Protein AF-A0AAD9L8U8-F1 (afdb_monomer_lite)

pLDDT: mean 84.47, std 9.24, range [54.81, 92.44]

InterPro domains:
  IPR018783 Transcription factor, enhancer of yellow 2 [PF10163] (18-97)
  IPR018783 Transcription factor, enhancer of yellow 2 [PTHR12514] (10-100)
  IPR038212 Transcription factor EnY2 superfamily [G3DSA:1.10.246.140] (10-102)

Organism: Papiliotrema laurentii (NCBI:txid5418)

Sequence (102 aa):
MAAEAVAKASSGAEDVQAALKKRLIETGDWDRISTALQRYLVEQGIEDDMKIRAEDIIKDQENPTLWKVKDQLLANATDMIPPDIQRAVKQEIEAALERQLQ

Foldseek 3Di:
DVVVVVVVVVVVVVVVVVVLVVVCVVVVLVVVLVVLLVVVCVVVCVVVVLVVQLVVVQVPDPDDDPVVSVVVSVVCSVVSDDVVSVVVSVVSVVVSVVVVVD

Radius of gyration: 18.5 Å; chains: 1; bounding box: 52×24×44 Å

Structure (mmCIF, N/CA/C/O backbone):
data_AF-A0AAD9L8U8-F1
#
_entry.id   AF-A0AAD9L8U8-F1
#
loop_
_atom_site.group_PDB
_atom_site.id
_atom_site.type_symbol
_atom_site.label_atom_id
_atom_site.label_alt_id
_atom_site.label_comp_id
_atom_site.label_asym_id
_atom_site.label_entity_id
_atom_site.label_seq_id
_atom_site.pdbx_PDB_ins_code
_atom_site.Cartn_x
_atom_site.Cartn_y
_atom_site.Cartn_z
_atom_site.occupancy
_atom_site.B_iso_or_equiv
_atom_site.auth_seq_id
_atom_site.auth_comp_id
_atom_site.auth_asym_id
_atom_site.auth_atom_id
_atom_site.pdbx_PDB_model_num
ATOM 1 N N . MET A 1 1 ? -36.094 11.349 -12.719 1.00 57.16 1 MET A N 1
ATOM 2 C CA . MET A 1 1 ? -36.254 10.798 -11.354 1.00 57.16 1 MET A CA 1
ATOM 3 C C . MET A 1 1 ? -35.253 9.685 -11.022 1.00 57.16 1 MET A C 1
ATOM 5 O O . MET A 1 1 ? -34.637 9.790 -9.975 1.00 57.16 1 MET A O 1
ATOM 9 N N . ALA A 1 2 ? -34.998 8.680 -11.876 1.00 57.12 2 ALA A N 1
ATOM 10 C CA . ALA A 1 2 ? -34.004 7.630 -11.567 1.00 57.12 2 ALA A CA 1
ATOM 11 C C . ALA A 1 2 ? -32.539 8.129 -11.499 1.00 57.12 2 ALA A C 1
ATOM 13 O O . ALA A 1 2 ? -31.810 7.759 -10.588 1.00 57.12 2 ALA A O 1
ATOM 14 N N . ALA A 1 3 ? -32.121 9.022 -12.405 1.00 60.84 3 ALA A N 1
ATOM 15 C CA . ALA A 1 3 ? -30.751 9.556 -12.428 1.00 60.84 3 ALA A CA 1
ATOM 16 C C . ALA A 1 3 ? -30.406 10.431 -11.203 1.00 60.84 3 ALA A C 1
ATOM 18 O O . ALA A 1 3 ? -29.277 10.422 -10.725 1.00 60.84 3 ALA A O 1
ATOM 19 N N . GLU A 1 4 ? -31.392 11.145 -10.662 1.00 54.81 4 GLU A N 1
ATOM 20 C CA . GLU A 1 4 ? -31.217 12.056 -9.523 1.00 54.81 4 GLU A CA 1
ATOM 21 C C . GLU A 1 4 ? -31.077 11.293 -8.193 1.00 54.81 4 GLU A C 1
ATOM 23 O O . GLU A 1 4 ? -30.305 11.684 -7.321 1.00 54.81 4 GLU A O 1
ATOM 28 N N . ALA A 1 5 ? -31.755 10.146 -8.065 1.00 61.69 5 ALA A N 1
ATOM 29 C CA . ALA A 1 5 ? -31.611 9.245 -6.922 1.00 61.69 5 ALA A CA 1
ATOM 30 C C . ALA A 1 5 ? -30.248 8.530 -6.911 1.00 61.69 5 ALA A C 1
ATOM 32 O O . ALA A 1 5 ? -29.648 8.375 -5.850 1.00 61.69 5 ALA A O 1
ATOM 33 N N . VAL A 1 6 ? -29.737 8.143 -8.085 1.00 61.44 6 VAL A N 1
ATOM 34 C CA . VAL A 1 6 ? -28.410 7.518 -8.224 1.00 61.44 6 VAL A CA 1
ATOM 35 C C . VAL A 1 6 ? -27.293 8.522 -7.925 1.00 61.44 6 VAL A C 1
ATOM 37 O O . VAL A 1 6 ? -26.370 8.197 -7.184 1.00 61.44 6 VAL A O 1
ATOM 40 N N . ALA A 1 7 ? -27.406 9.761 -8.412 1.00 62.75 7 ALA A N 1
ATOM 41 C CA . ALA A 1 7 ? -26.439 10.818 -8.112 1.00 62.75 7 ALA A CA 1
ATOM 42 C C . ALA A 1 7 ? -26.389 11.157 -6.610 1.00 62.75 7 ALA A C 1
ATOM 44 O O . ALA A 1 7 ? -25.311 11.294 -6.038 1.00 62.75 7 ALA A O 1
ATOM 45 N N . LYS A 1 8 ? -27.551 11.218 -5.947 1.00 60.78 8 LYS A N 1
ATOM 46 C CA . LYS A 1 8 ? -27.648 11.470 -4.501 1.00 60.78 8 LYS A CA 1
ATOM 47 C C . LYS A 1 8 ? -27.137 10.302 -3.646 1.00 60.78 8 LYS A C 1
ATOM 49 O O . LYS A 1 8 ? -26.596 10.523 -2.567 1.00 60.78 8 LYS A O 1
ATOM 54 N N . ALA A 1 9 ? -27.306 9.064 -4.112 1.00 62.53 9 ALA A N 1
ATOM 55 C CA . ALA A 1 9 ? -26.748 7.887 -3.447 1.00 62.53 9 ALA A CA 1
ATOM 56 C C . ALA A 1 9 ? -25.217 7.826 -3.581 1.00 62.53 9 ALA A C 1
ATOM 58 O O . ALA A 1 9 ? -24.542 7.477 -2.615 1.00 62.53 9 ALA A O 1
ATOM 59 N N . SER A 1 10 ? -24.675 8.212 -4.744 1.00 65.06 10 SER A N 1
ATOM 60 C CA . SER A 1 10 ? -23.227 8.312 -4.960 1.00 65.06 10 SER A CA 1
ATOM 61 C C . SER A 1 10 ? -22.603 9.372 -4.053 1.00 65.06 10 SER A C 1
ATOM 63 O O . SER A 1 10 ? -21.673 9.053 -3.318 1.00 65.06 10 SER A O 1
ATOM 65 N N . SER A 1 11 ? -23.191 10.576 -3.989 1.00 71.88 11 SER A N 1
ATOM 66 C CA . SER A 1 11 ? -22.656 11.648 -3.138 1.00 71.88 11 SER A CA 1
ATOM 67 C C . SER A 1 11 ? -22.672 11.268 -1.655 1.00 71.88 11 SER A C 1
ATOM 69 O O . SER A 1 11 ? -21.700 11.496 -0.946 1.00 71.88 11 SER A O 1
ATOM 71 N N . GLY A 1 12 ? -23.740 10.610 -1.189 1.00 77.94 12 GLY A N 1
ATOM 72 C CA . GLY A 1 12 ? -23.815 10.124 0.189 1.00 77.94 12 GLY A CA 1
ATOM 73 C C . GLY A 1 12 ? -22.762 9.058 0.514 1.00 77.94 12 GLY A C 1
ATOM 74 O O . GLY A 1 12 ? -22.237 9.040 1.624 1.00 77.94 12 GLY A O 1
ATOM 75 N N . ALA A 1 13 ? -22.419 8.185 -0.437 1.00 78.31 13 ALA A N 1
ATOM 76 C CA . ALA A 1 13 ? -21.359 7.194 -0.253 1.00 78.31 13 ALA A CA 1
ATOM 77 C C . ALA A 1 13 ? -19.962 7.841 -0.213 1.00 78.31 13 ALA A C 1
ATOM 79 O O . ALA A 1 13 ? -19.133 7.456 0.612 1.00 78.31 13 ALA A O 1
ATOM 80 N N . GLU A 1 14 ? -19.721 8.846 -1.057 1.00 83.31 14 GLU A N 1
ATOM 81 C CA . GLU A 1 14 ? -18.478 9.629 -1.079 1.00 83.31 14 GLU A CA 1
ATOM 82 C C . GLU A 1 14 ? -18.282 10.406 0.234 1.00 83.31 14 GLU A C 1
ATOM 84 O O . GLU A 1 14 ? -17.194 10.379 0.817 1.00 83.31 14 GLU A O 1
ATOM 89 N N . ASP A 1 15 ? -19.350 11.013 0.759 1.00 87.00 15 ASP A N 1
ATOM 90 C CA . ASP A 1 15 ? -19.341 11.717 2.045 1.00 87.00 15 ASP A CA 1
ATOM 91 C C . ASP A 1 15 ? -19.030 10.765 3.212 1.00 87.00 15 ASP A C 1
ATOM 93 O O . ASP A 1 15 ? -18.214 11.075 4.087 1.00 87.00 15 ASP A O 1
ATOM 97 N N . VAL A 1 16 ? -19.634 9.570 3.211 1.00 85.94 16 VAL A N 1
ATOM 98 C CA . VAL A 1 16 ? -19.358 8.525 4.209 1.00 85.94 16 VAL A CA 1
ATOM 99 C C . VAL A 1 16 ? -17.909 8.053 4.115 1.00 85.94 16 VAL A C 1
ATOM 101 O O . VAL A 1 16 ? -17.238 7.937 5.142 1.00 85.94 16 VAL A O 1
ATOM 104 N N . GLN A 1 17 ? -17.391 7.824 2.907 1.00 85.06 17 GLN A N 1
ATOM 105 C CA . GLN A 1 17 ? -16.002 7.417 2.702 1.00 85.06 17 GLN A CA 1
ATOM 106 C C . GLN A 1 17 ? -15.020 8.486 3.203 1.00 85.06 17 GLN A C 1
ATOM 108 O O . GLN A 1 17 ? -14.030 8.159 3.863 1.00 85.06 17 GLN A O 1
ATOM 113 N N . ALA A 1 18 ? -15.295 9.763 2.929 1.00 88.44 18 ALA A N 1
ATOM 114 C CA . ALA A 1 18 ? -14.475 10.876 3.391 1.00 88.44 18 ALA A CA 1
ATOM 115 C C . ALA A 1 18 ? -14.485 10.997 4.924 1.00 88.44 18 ALA A C 1
ATOM 117 O O . ALA A 1 18 ? -13.422 11.132 5.539 1.00 88.44 18 ALA A O 1
ATOM 118 N N . ALA A 1 19 ? -15.661 10.893 5.550 1.00 87.25 19 ALA A N 1
ATOM 119 C CA . ALA A 1 19 ? -15.806 10.919 7.005 1.00 87.25 19 ALA A CA 1
ATOM 120 C C . ALA A 1 19 ? -15.075 9.745 7.674 1.00 87.25 19 ALA A C 1
ATOM 122 O O . ALA A 1 19 ? -14.379 9.922 8.675 1.00 87.25 19 ALA A O 1
ATOM 123 N N . LEU A 1 20 ? -15.176 8.556 7.084 1.00 86.56 20 LEU A N 1
ATOM 124 C CA . LEU A 1 20 ? -14.512 7.357 7.568 1.00 86.56 20 LEU A CA 1
ATOM 125 C C . LEU A 1 20 ? -12.992 7.465 7.466 1.00 86.56 20 LEU A C 1
ATOM 127 O O . LEU A 1 20 ? -12.285 7.185 8.431 1.00 86.56 20 LEU A O 1
ATOM 131 N N . LYS A 1 21 ? -12.486 7.947 6.325 1.00 87.56 21 LYS A N 1
ATOM 132 C CA . LYS A 1 21 ? -11.058 8.216 6.139 1.00 87.56 21 LYS A CA 1
ATOM 133 C C . LYS A 1 21 ? -10.546 9.217 7.171 1.00 87.56 21 LYS A C 1
ATOM 135 O O . LYS A 1 21 ? -9.501 8.982 7.769 1.00 87.56 21 LYS A O 1
ATOM 140 N N . LYS A 1 22 ? -11.282 10.307 7.408 1.00 90.19 22 LYS A N 1
ATOM 141 C CA . LYS A 1 22 ? -10.931 11.298 8.432 1.00 90.19 22 LYS A CA 1
ATOM 142 C C . LYS A 1 22 ? -10.821 10.647 9.813 1.00 90.19 22 LYS A C 1
ATOM 144 O O . LYS A 1 22 ? -9.820 10.843 10.492 1.00 90.19 22 LYS A O 1
ATOM 149 N N . ARG A 1 23 ? -11.795 9.815 10.182 1.00 88.31 23 ARG A N 1
ATOM 150 C CA . ARG A 1 23 ? -11.801 9.110 11.467 1.00 88.31 23 ARG A CA 1
ATOM 151 C C . ARG A 1 23 ? -10.630 8.132 11.603 1.00 88.31 23 ARG A C 1
ATOM 153 O O . ARG A 1 23 ? -9.961 8.147 12.625 1.00 88.31 23 ARG A O 1
ATOM 160 N N . LEU A 1 24 ? -10.323 7.351 10.563 1.00 89.88 24 LEU A N 1
ATOM 161 C CA . LEU A 1 24 ? -9.159 6.450 10.548 1.00 89.88 24 LEU A CA 1
ATOM 162 C C . LEU A 1 24 ? -7.828 7.202 10.708 1.00 89.88 24 LEU A C 1
ATOM 164 O O . LEU A 1 24 ? -6.890 6.676 11.303 1.00 89.88 24 LEU A O 1
ATOM 168 N N . ILE A 1 25 ? -7.731 8.423 10.173 1.00 92.44 25 ILE A N 1
ATOM 169 C CA . ILE A 1 25 ? -6.562 9.289 10.375 1.00 92.44 25 ILE A CA 1
ATOM 170 C C . ILE A 1 25 ? -6.492 9.748 11.836 1.00 92.44 25 ILE A C 1
ATOM 172 O O . ILE A 1 25 ? -5.436 9.650 12.453 1.00 92.44 25 ILE A O 1
ATOM 176 N N . GLU A 1 26 ? -7.609 10.206 12.405 1.00 91.69 26 GLU A N 1
ATOM 177 C CA . GLU A 1 26 ? -7.683 10.690 13.790 1.00 91.69 26 GLU A CA 1
ATOM 178 C C . GLU A 1 26 ? -7.373 9.597 14.825 1.00 91.69 26 GLU A C 1
ATOM 180 O O . GLU A 1 26 ? -6.753 9.883 15.848 1.00 91.69 26 GLU A O 1
ATOM 185 N N . THR A 1 27 ? -7.749 8.342 14.562 1.00 90.62 27 THR A N 1
ATOM 186 C CA . THR A 1 27 ? -7.446 7.204 15.449 1.00 90.62 27 THR A CA 1
ATOM 187 C C . THR A 1 27 ? -6.059 6.602 15.228 1.00 90.62 27 THR A C 1
ATOM 189 O O . THR A 1 27 ? -5.635 5.732 15.991 1.00 90.62 27 THR A O 1
ATOM 192 N N . GLY A 1 28 ? -5.342 7.041 14.190 1.00 90.50 28 GLY A N 1
ATOM 193 C CA . GLY A 1 28 ? -4.057 6.472 13.784 1.00 90.50 28 GLY A CA 1
ATOM 194 C C . GLY A 1 28 ? -4.160 5.094 13.119 1.00 90.50 28 GLY A C 1
ATOM 195 O O . GLY A 1 28 ? -3.134 4.509 12.777 1.00 90.50 28 GLY A O 1
ATOM 196 N N . ASP A 1 29 ? -5.368 4.564 12.894 1.00 89.81 29 ASP A N 1
ATOM 197 C CA . ASP A 1 29 ? -5.562 3.311 12.153 1.00 89.81 29 ASP A CA 1
ATOM 198 C C . ASP A 1 29 ? -5.077 3.445 10.702 1.00 89.81 29 ASP A C 1
ATOM 200 O O . ASP A 1 29 ? -4.500 2.506 10.159 1.00 89.81 29 ASP A O 1
ATOM 204 N N . TRP A 1 30 ? -5.239 4.625 10.091 1.00 91.25 30 TRP A N 1
ATOM 205 C CA . TRP A 1 30 ? -4.724 4.905 8.747 1.00 91.25 30 TRP A CA 1
ATOM 206 C C . TRP A 1 30 ? -3.206 4.711 8.661 1.00 91.25 30 TRP A C 1
ATOM 208 O O . TRP A 1 30 ? -2.710 4.075 7.733 1.00 91.25 30 TRP A O 1
ATOM 218 N N . ASP A 1 31 ? -2.474 5.235 9.644 1.00 91.94 31 ASP A N 1
ATOM 219 C CA . ASP A 1 31 ? -1.016 5.135 9.703 1.00 91.94 31 ASP A CA 1
ATOM 220 C C . ASP A 1 31 ? -0.560 3.684 9.909 1.00 91.94 31 ASP A C 1
ATOM 222 O O . ASP A 1 31 ? 0.344 3.208 9.221 1.00 91.94 31 ASP A O 1
ATOM 226 N N . ARG A 1 32 ? -1.267 2.931 10.764 1.00 89.75 32 ARG A N 1
ATOM 227 C CA . ARG A 1 32 ? -1.025 1.493 10.970 1.00 89.75 32 ARG A CA 1
ATOM 228 C C . ARG A 1 32 ? -1.226 0.687 9.690 1.00 89.75 32 ARG A C 1
ATOM 230 O O . ARG A 1 32 ? -0.347 -0.092 9.331 1.00 89.75 32 ARG A O 1
ATOM 237 N N . ILE A 1 33 ? -2.343 0.899 8.989 1.00 89.75 33 ILE A N 1
ATOM 238 C CA . ILE A 1 33 ? -2.650 0.213 7.724 1.00 89.75 33 ILE A CA 1
ATOM 239 C C . ILE A 1 33 ? -1.602 0.569 6.664 1.00 89.75 33 ILE A C 1
ATOM 241 O O . ILE A 1 33 ? -1.087 -0.317 5.982 1.00 89.75 33 ILE A O 1
ATOM 245 N N . SER A 1 34 ? -1.247 1.852 6.544 1.00 89.62 34 SER A N 1
ATOM 246 C CA . SER A 1 34 ? -0.241 2.321 5.585 1.00 89.62 34 SER A CA 1
ATOM 247 C C . SER A 1 34 ? 1.137 1.720 5.868 1.00 89.62 34 SER A C 1
ATOM 249 O O . SER A 1 34 ? 1.816 1.272 4.947 1.00 89.62 34 SER A O 1
ATOM 251 N N . THR A 1 35 ? 1.536 1.666 7.139 1.00 91.06 35 THR A N 1
ATOM 252 C CA . THR A 1 35 ? 2.810 1.078 7.572 1.00 91.06 35 THR A CA 1
ATOM 253 C C . THR A 1 35 ? 2.841 -0.428 7.327 1.00 91.06 35 THR A C 1
ATOM 255 O O . THR A 1 35 ? 3.844 -0.954 6.847 1.00 91.06 35 THR A O 1
ATOM 258 N N . ALA A 1 36 ? 1.739 -1.131 7.610 1.00 88.00 36 ALA A N 1
ATOM 259 C CA . ALA A 1 36 ? 1.617 -2.557 7.330 1.00 88.00 36 ALA A CA 1
ATOM 260 C C . ALA A 1 36 ? 1.734 -2.837 5.825 1.00 88.00 36 ALA A C 1
ATOM 262 O O . ALA A 1 36 ? 2.539 -3.675 5.424 1.00 88.00 36 ALA A O 1
ATOM 263 N N . LEU A 1 37 ? 1.005 -2.091 4.987 1.00 88.56 37 LEU A N 1
ATOM 264 C CA . LEU A 1 37 ? 1.106 -2.196 3.530 1.00 88.56 37 LEU A CA 1
ATOM 265 C C . LEU A 1 37 ? 2.537 -1.933 3.050 1.00 88.56 37 LEU A C 1
ATOM 267 O O . LEU A 1 37 ? 3.070 -2.734 2.287 1.00 88.56 37 LEU A O 1
ATOM 271 N N . GLN A 1 38 ? 3.175 -0.852 3.506 1.00 89.81 38 GLN A N 1
ATOM 272 C CA . GLN A 1 38 ? 4.550 -0.536 3.118 1.00 89.81 38 GLN A CA 1
ATOM 273 C C . GLN A 1 38 ? 5.504 -1.674 3.486 1.00 89.81 38 GLN A C 1
ATOM 275 O O . GLN A 1 38 ? 6.309 -2.094 2.660 1.00 89.81 38 GLN A O 1
ATOM 280 N N . ARG A 1 39 ? 5.378 -2.218 4.699 1.00 90.12 39 ARG A N 1
ATOM 281 C CA . ARG A 1 39 ? 6.183 -3.353 5.143 1.00 90.12 39 ARG A CA 1
ATOM 282 C C . ARG A 1 39 ? 5.989 -4.574 4.244 1.00 90.12 39 ARG A C 1
ATOM 284 O O . ARG A 1 39 ? 6.983 -5.162 3.836 1.00 90.12 39 ARG A O 1
ATOM 291 N N . TYR A 1 40 ? 4.750 -4.916 3.889 1.00 88.44 40 TYR A N 1
ATOM 292 C CA . TYR A 1 40 ? 4.479 -6.028 2.976 1.00 88.44 40 TYR A CA 1
ATOM 293 C C . TYR A 1 40 ? 5.093 -5.812 1.592 1.00 88.44 40 TYR A C 1
ATOM 295 O O . TYR A 1 40 ? 5.665 -6.742 1.032 1.00 88.44 40 TYR A O 1
ATOM 303 N N . LEU A 1 41 ? 4.999 -4.597 1.044 1.00 87.94 41 LEU A N 1
ATOM 304 C CA . LEU A 1 41 ? 5.583 -4.276 -0.260 1.00 87.94 41 LEU A CA 1
ATOM 305 C C . LEU A 1 41 ? 7.112 -4.413 -0.246 1.00 87.94 41 LEU A C 1
ATOM 307 O O . LEU A 1 41 ? 7.678 -4.958 -1.190 1.00 87.94 41 LEU A O 1
ATOM 311 N N . VAL A 1 42 ? 7.766 -3.976 0.834 1.00 89.62 42 VAL A N 1
ATOM 312 C CA . VAL A 1 42 ? 9.221 -4.101 1.008 1.00 89.62 42 VAL A CA 1
ATOM 313 C C . VAL A 1 42 ? 9.635 -5.560 1.216 1.00 89.62 42 VAL A C 1
ATOM 315 O O . VAL A 1 42 ? 10.531 -6.044 0.535 1.00 89.62 42 VAL A O 1
ATOM 318 N N . GLU A 1 43 ? 8.972 -6.290 2.118 1.00 89.75 43 GLU A N 1
ATOM 319 C CA . GLU A 1 43 ? 9.296 -7.695 2.423 1.00 89.75 43 GLU A CA 1
ATOM 320 C C . GLU A 1 43 ? 9.132 -8.621 1.208 1.00 89.75 43 GLU A C 1
ATOM 322 O O . GLU A 1 43 ? 9.791 -9.655 1.129 1.00 89.75 43 GLU A O 1
ATOM 327 N N . GLN A 1 44 ? 8.262 -8.256 0.266 1.00 87.62 44 GLN A N 1
ATOM 328 C CA . GLN A 1 44 ? 8.020 -9.006 -0.967 1.00 87.62 44 GLN A CA 1
ATOM 329 C C . GLN A 1 44 ? 8.868 -8.515 -2.151 1.00 87.62 44 GLN A C 1
ATOM 331 O O . GLN A 1 44 ? 8.720 -9.043 -3.247 1.00 87.62 44 GLN A O 1
ATOM 336 N N . GLY A 1 45 ? 9.742 -7.521 -1.955 1.00 90.12 45 GLY A N 1
ATOM 337 C CA . GLY A 1 45 ? 10.612 -6.994 -3.012 1.00 90.12 45 GLY A CA 1
ATOM 338 C C . GLY A 1 45 ? 9.893 -6.155 -4.074 1.00 90.12 45 GLY A C 1
ATOM 339 O O . GLY A 1 45 ? 10.482 -5.839 -5.103 1.00 90.12 45 GLY A O 1
ATOM 340 N N . ILE A 1 46 ? 8.642 -5.742 -3.837 1.00 89.62 46 ILE A N 1
ATOM 341 C CA . ILE A 1 46 ? 7.854 -4.982 -4.822 1.00 89.62 46 ILE A CA 1
ATOM 342 C C . ILE A 1 46 ? 8.477 -3.610 -5.099 1.00 89.62 46 ILE A C 1
ATOM 344 O O . ILE A 1 46 ? 8.393 -3.108 -6.218 1.00 89.62 46 ILE A O 1
ATOM 348 N N . GLU A 1 47 ? 9.119 -3.000 -4.099 1.00 87.75 47 GLU A N 1
ATOM 349 C CA . GLU A 1 47 ? 9.856 -1.743 -4.284 1.00 87.75 47 GLU A CA 1
ATOM 350 C C . GLU A 1 47 ? 11.024 -1.912 -5.272 1.00 87.75 47 GLU A C 1
ATOM 352 O O . GLU A 1 47 ? 11.192 -1.091 -6.179 1.00 87.75 47 GLU A O 1
ATOM 357 N N . ASP A 1 48 ? 11.781 -3.004 -5.146 1.00 90.44 48 ASP A N 1
ATOM 358 C CA . ASP A 1 48 ? 12.889 -3.327 -6.045 1.00 90.44 48 ASP A CA 1
ATOM 359 C C . ASP A 1 48 ? 12.383 -3.652 -7.457 1.00 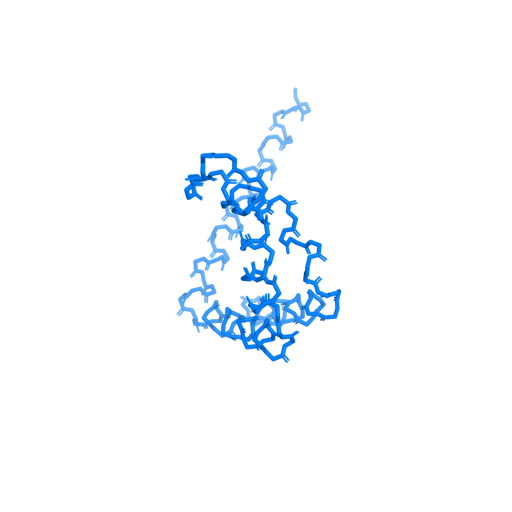90.44 48 ASP A C 1
ATOM 361 O O . ASP A 1 48 ? 12.903 -3.115 -8.438 1.00 90.44 48 ASP A O 1
ATOM 365 N N . ASP A 1 49 ? 11.312 -4.439 -7.575 1.00 89.88 49 ASP A N 1
ATOM 366 C CA . ASP A 1 49 ? 10.685 -4.755 -8.862 1.00 89.88 49 ASP A CA 1
ATOM 367 C C . ASP A 1 49 ? 10.153 -3.496 -9.564 1.00 89.88 49 ASP A C 1
ATOM 369 O O . ASP A 1 49 ? 10.315 -3.327 -10.778 1.00 89.88 49 ASP A O 1
ATOM 373 N N . MET A 1 50 ? 9.539 -2.570 -8.815 1.00 88.62 50 MET A N 1
ATOM 374 C CA . MET A 1 50 ? 9.087 -1.283 -9.353 1.00 88.62 50 MET A CA 1
ATOM 375 C C . MET A 1 50 ? 10.256 -0.437 -9.850 1.00 88.62 50 MET A C 1
ATOM 377 O O . MET A 1 50 ? 10.135 0.220 -10.887 1.00 88.62 50 MET A O 1
ATOM 381 N N . LYS A 1 51 ? 11.389 -0.462 -9.145 1.00 90.00 51 LYS A N 1
ATOM 382 C CA . LYS A 1 51 ? 12.600 0.246 -9.557 1.00 90.00 51 LYS A CA 1
ATOM 383 C C . LYS A 1 51 ? 13.180 -0.336 -10.844 1.00 90.00 51 LYS A C 1
ATOM 385 O O . LYS A 1 51 ? 13.421 0.430 -11.774 1.00 90.00 51 LYS A O 1
ATOM 390 N N . ILE A 1 52 ? 13.325 -1.659 -10.932 1.00 91.62 52 ILE A N 1
ATOM 391 C CA . ILE A 1 52 ? 13.797 -2.349 -12.145 1.00 91.62 52 ILE A CA 1
ATOM 392 C C . ILE A 1 52 ? 12.897 -1.987 -13.331 1.00 91.62 52 ILE A C 1
ATOM 394 O O . ILE A 1 52 ? 13.372 -1.589 -14.395 1.00 91.62 52 ILE A O 1
ATOM 398 N N . ARG A 1 53 ? 11.576 -2.030 -13.131 1.00 88.81 53 ARG A N 1
ATOM 399 C CA . ARG A 1 53 ? 10.612 -1.694 -14.181 1.00 88.81 53 ARG A CA 1
ATOM 400 C C . ARG A 1 53 ? 10.687 -0.227 -14.601 1.00 88.81 53 ARG A C 1
ATOM 402 O O . ARG A 1 53 ? 10.570 0.071 -15.786 1.00 88.81 53 ARG A O 1
ATOM 409 N N . ALA A 1 54 ? 10.896 0.690 -13.658 1.00 89.81 54 ALA A N 1
ATOM 410 C CA . ALA A 1 54 ? 11.113 2.098 -13.972 1.00 89.81 54 ALA A CA 1
ATOM 411 C C . ALA A 1 54 ? 12.393 2.301 -14.800 1.00 89.81 54 ALA A C 1
ATOM 413 O O . ALA A 1 54 ? 12.375 3.067 -15.762 1.00 89.81 54 ALA A O 1
ATOM 414 N N . GLU A 1 55 ? 13.480 1.598 -14.473 1.00 91.56 55 GLU A N 1
ATOM 415 C CA . GLU A 1 55 ? 14.723 1.626 -15.251 1.00 91.56 55 GLU A CA 1
ATOM 416 C C . GLU A 1 55 ? 14.517 1.095 -16.672 1.00 91.56 55 GLU A C 1
ATOM 418 O O . GLU A 1 55 ? 15.021 1.692 -17.622 1.00 91.56 55 GLU A O 1
ATOM 423 N N . ASP A 1 56 ? 13.750 0.021 -16.844 1.00 91.19 56 ASP A N 1
ATOM 424 C CA . ASP A 1 56 ? 13.455 -0.534 -18.166 1.00 91.19 56 ASP A CA 1
ATOM 425 C C . ASP A 1 56 ? 12.569 0.398 -19.003 1.00 91.19 56 ASP A C 1
ATOM 427 O O . ASP A 1 56 ? 12.856 0.617 -20.179 1.00 91.19 56 ASP A O 1
ATOM 431 N N . ILE A 1 57 ? 11.573 1.046 -18.386 1.00 88.94 57 ILE A N 1
ATOM 432 C CA . ILE A 1 57 ? 10.775 2.096 -19.038 1.00 88.94 57 ILE A CA 1
ATOM 433 C C . ILE A 1 57 ? 11.667 3.261 -19.489 1.00 88.94 57 ILE A C 1
ATOM 435 O O . ILE A 1 57 ? 11.479 3.802 -20.576 1.00 88.94 57 ILE A O 1
ATOM 439 N N . ILE A 1 58 ? 12.633 3.671 -18.663 1.00 91.69 58 ILE A N 1
ATOM 440 C CA . ILE A 1 58 ? 13.565 4.754 -19.006 1.00 91.69 58 ILE A CA 1
ATOM 441 C C . ILE A 1 58 ? 14.449 4.354 -20.190 1.00 91.69 58 ILE A C 1
ATOM 443 O O . ILE A 1 58 ? 14.645 5.170 -21.087 1.00 91.69 58 ILE A O 1
ATOM 447 N N . LYS A 1 59 ? 14.969 3.120 -20.208 1.00 90.25 59 LYS A N 1
ATOM 448 C CA . LYS A 1 59 ? 15.821 2.613 -21.300 1.00 90.25 59 LYS A CA 1
ATOM 449 C C . LYS A 1 59 ? 15.080 2.529 -22.635 1.00 90.25 59 LYS A C 1
ATOM 451 O O . LYS A 1 59 ? 15.702 2.729 -23.672 1.00 90.25 59 LYS A O 1
ATOM 456 N N . ASP A 1 60 ? 13.783 2.238 -22.604 1.00 89.06 60 ASP A N 1
ATOM 457 C CA . ASP A 1 60 ? 12.938 2.132 -23.801 1.00 89.06 60 ASP A CA 1
ATOM 458 C C . ASP A 1 60 ? 12.485 3.508 -24.336 1.00 89.06 60 ASP A C 1
ATOM 460 O O . ASP A 1 60 ? 11.970 3.628 -25.448 1.00 89.06 60 ASP A O 1
ATOM 464 N N . GLN A 1 61 ? 12.695 4.585 -23.569 1.00 86.44 61 GLN A N 1
ATOM 465 C CA . GLN A 1 61 ? 12.340 5.946 -23.968 1.00 86.44 61 GLN A CA 1
ATOM 466 C C . GLN A 1 61 ? 13.538 6.703 -24.554 1.00 86.44 61 GLN A C 1
ATOM 468 O O . GLN A 1 61 ? 14.522 6.968 -23.873 1.00 86.44 61 GLN A O 1
ATOM 473 N N . GLU A 1 62 ? 13.400 7.178 -25.797 1.00 80.75 62 GLU A N 1
ATOM 474 C CA . GLU A 1 62 ? 14.407 8.025 -26.467 1.00 80.75 62 GLU A CA 1
ATOM 475 C C . GLU A 1 62 ? 14.640 9.363 -25.736 1.00 80.75 62 GLU A C 1
ATOM 477 O O . GLU A 1 62 ? 15.746 9.899 -25.737 1.00 80.75 62 GLU A O 1
ATOM 482 N N . ASN A 1 63 ? 13.604 9.896 -25.075 1.00 86.06 63 ASN A N 1
ATOM 483 C CA . ASN A 1 63 ? 13.696 11.114 -24.273 1.00 86.06 63 ASN A CA 1
ATOM 484 C C . ASN A 1 63 ? 12.884 10.961 -22.969 1.00 86.06 63 ASN A C 1
ATOM 486 O O . ASN A 1 63 ? 11.693 11.311 -22.938 1.00 86.06 63 ASN A O 1
ATOM 490 N N . PRO A 1 64 ? 13.488 10.383 -21.914 1.00 83.56 64 PRO A N 1
ATOM 491 C CA . PRO A 1 64 ? 12.777 10.019 -20.700 1.00 83.56 64 PRO A CA 1
ATOM 492 C C . PRO A 1 64 ? 12.371 11.258 -19.904 1.00 83.56 64 PRO A C 1
ATOM 494 O O . PRO A 1 64 ? 13.179 12.141 -19.612 1.00 83.56 64 PRO A O 1
ATOM 497 N N . THR A 1 65 ? 11.102 11.313 -19.505 1.00 91.06 65 THR A N 1
ATOM 498 C CA . THR A 1 65 ? 10.594 12.336 -18.586 1.00 91.06 65 THR A CA 1
ATOM 499 C C . THR A 1 65 ? 9.911 11.685 -17.395 1.00 91.06 65 THR A C 1
ATOM 501 O O . THR A 1 65 ? 9.155 10.727 -17.542 1.00 91.06 65 THR A O 1
ATOM 504 N N . LEU A 1 66 ? 10.126 12.249 -16.203 1.00 88.62 66 LEU A N 1
ATOM 505 C CA . LEU A 1 66 ? 9.612 11.695 -14.946 1.00 88.62 66 LEU A CA 1
ATOM 506 C C . LEU A 1 66 ? 8.100 11.418 -14.983 1.00 88.62 66 LEU A C 1
ATOM 508 O O . LEU A 1 66 ? 7.648 10.392 -14.487 1.00 88.62 66 LEU A O 1
ATOM 512 N N . TRP A 1 67 ? 7.319 12.311 -15.596 1.00 89.44 67 TRP A N 1
ATOM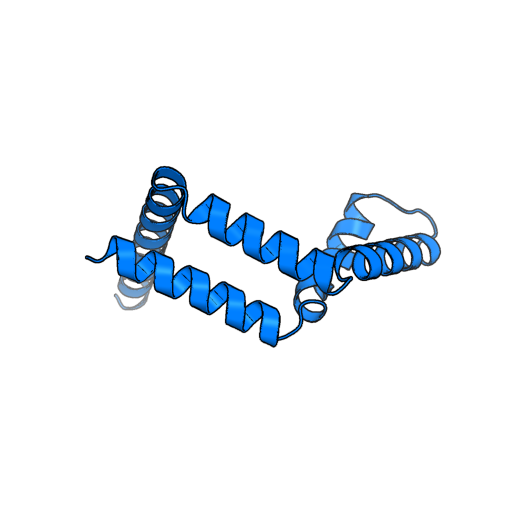 513 C CA . TRP A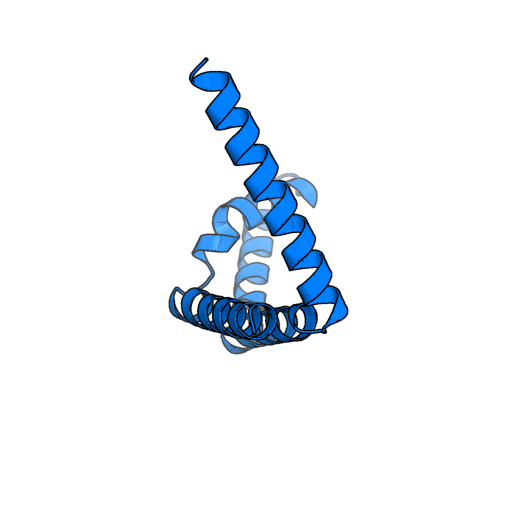 1 67 ? 5.868 12.150 -15.699 1.00 89.44 67 TRP A CA 1
ATOM 514 C C . TRP A 1 67 ? 5.461 10.963 -16.586 1.00 89.44 67 TRP A C 1
ATOM 516 O O . TRP A 1 67 ? 4.572 10.214 -16.199 1.00 89.44 67 TRP A O 1
ATOM 526 N N . LYS A 1 68 ? 6.148 10.726 -17.715 1.00 86.56 68 LYS A N 1
ATOM 527 C CA . LYS A 1 68 ? 5.867 9.582 -18.602 1.00 86.56 68 LYS A CA 1
ATOM 528 C C . LYS A 1 68 ? 6.197 8.265 -17.920 1.00 86.56 68 LYS A C 1
ATOM 530 O O . LYS A 1 68 ? 5.417 7.323 -17.995 1.00 86.56 68 LYS A O 1
ATOM 535 N N . VAL A 1 69 ? 7.351 8.215 -17.255 1.00 88.12 69 VAL A N 1
ATOM 536 C CA . VAL A 1 69 ? 7.792 7.031 -16.507 1.00 88.12 69 VAL A CA 1
ATOM 537 C C . VAL A 1 69 ? 6.798 6.724 -15.390 1.00 88.12 69 VAL A C 1
ATOM 539 O O . VAL A 1 69 ? 6.350 5.589 -15.270 1.00 88.12 69 VAL A O 1
ATOM 542 N N . LYS A 1 70 ? 6.387 7.741 -14.621 1.00 89.81 70 LYS A N 1
ATOM 543 C CA . LYS A 1 70 ? 5.383 7.598 -13.562 1.00 89.81 70 LYS A CA 1
ATOM 544 C C . LYS A 1 70 ? 4.055 7.068 -14.102 1.00 89.81 70 LYS A C 1
ATOM 546 O O . LYS A 1 70 ? 3.532 6.115 -13.536 1.00 89.81 70 LYS A O 1
ATOM 551 N N . ASP A 1 71 ? 3.510 7.663 -15.160 1.00 90.12 71 ASP A N 1
ATOM 552 C CA . ASP A 1 71 ? 2.206 7.253 -15.695 1.00 90.12 71 ASP A CA 1
ATOM 553 C C . ASP A 1 71 ? 2.239 5.810 -16.220 1.00 90.12 71 ASP A C 1
ATOM 555 O O . ASP A 1 71 ? 1.327 5.031 -15.943 1.00 90.12 71 ASP A O 1
ATOM 559 N N . GLN A 1 72 ? 3.317 5.413 -16.904 1.00 87.06 72 GLN A N 1
ATOM 560 C CA . GLN A 1 72 ? 3.488 4.036 -17.384 1.00 87.06 72 GLN A CA 1
ATOM 561 C C . GLN A 1 72 ? 3.703 3.027 -16.250 1.00 87.06 72 GLN A C 1
ATOM 563 O O . GLN A 1 72 ? 3.183 1.909 -16.309 1.00 87.06 72 GLN A O 1
ATOM 568 N N . LEU A 1 73 ? 4.440 3.414 -15.206 1.00 88.44 73 LEU A N 1
ATOM 569 C CA . LEU A 1 73 ? 4.642 2.577 -14.029 1.00 88.44 73 LEU A CA 1
ATOM 570 C C . LEU A 1 73 ? 3.321 2.384 -13.271 1.00 88.44 73 LEU A C 1
ATOM 572 O O . LEU A 1 73 ? 2.965 1.256 -12.941 1.00 88.44 73 LEU A O 1
ATOM 576 N N . LEU A 1 74 ? 2.554 3.462 -13.065 1.00 86.31 74 LEU A N 1
ATOM 577 C CA . LEU A 1 74 ? 1.261 3.424 -12.376 1.00 86.31 74 LEU A CA 1
ATOM 578 C C . LEU A 1 74 ? 0.206 2.615 -13.129 1.00 86.31 74 LEU A C 1
ATOM 580 O O . LEU A 1 74 ? -0.572 1.919 -12.482 1.00 86.31 74 LEU A O 1
ATOM 584 N N . ALA A 1 75 ? 0.204 2.652 -14.465 1.00 86.56 75 ALA A N 1
ATOM 585 C CA . ALA A 1 75 ? -0.729 1.874 -15.280 1.00 86.56 75 ALA A CA 1
ATOM 586 C C . ALA A 1 75 ? -0.661 0.362 -15.001 1.00 86.56 75 ALA A C 1
ATOM 588 O O . ALA A 1 75 ? -1.650 -0.331 -15.201 1.00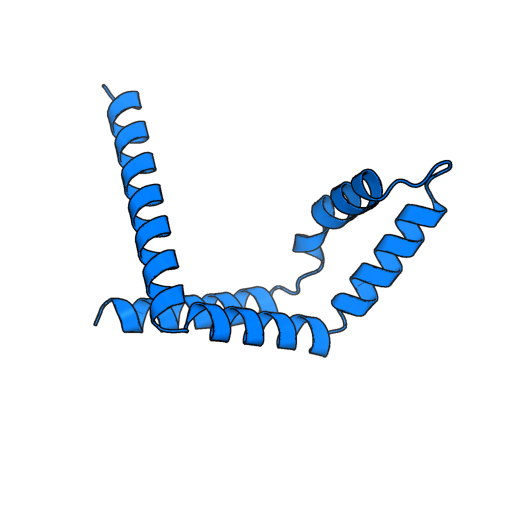 86.56 75 ALA A O 1
ATOM 589 N N . ASN A 1 76 ? 0.484 -0.133 -14.517 1.00 79.12 76 ASN A N 1
ATOM 590 C CA . ASN A 1 76 ? 0.714 -1.550 -14.234 1.00 79.12 76 ASN A CA 1
ATOM 591 C C . ASN A 1 76 ? 1.029 -1.831 -12.755 1.00 79.12 76 ASN A C 1
ATOM 593 O O . ASN A 1 76 ? 1.329 -2.968 -12.395 1.00 79.12 76 ASN A O 1
ATOM 597 N N . ALA A 1 77 ? 1.016 -0.810 -11.895 1.00 80.44 77 ALA A N 1
ATOM 598 C CA . ALA A 1 77 ? 1.458 -0.933 -10.508 1.00 80.44 77 ALA A CA 1
ATOM 599 C C . ALA A 1 77 ? 0.545 -1.855 -9.691 1.00 80.44 77 ALA A C 1
ATOM 601 O O . ALA A 1 77 ? 1.022 -2.581 -8.825 1.00 80.44 77 ALA A O 1
ATOM 602 N N . THR A 1 78 ? -0.760 -1.855 -9.973 1.00 79.19 78 THR A N 1
ATOM 603 C CA . THR A 1 78 ? -1.729 -2.702 -9.264 1.00 79.19 78 THR A CA 1
ATOM 604 C C . THR A 1 78 ? -1.531 -4.186 -9.574 1.00 79.19 78 THR A C 1
ATOM 606 O O . THR A 1 78 ? -1.652 -5.005 -8.667 1.00 79.19 78 THR A O 1
ATOM 609 N N . ASP A 1 79 ? -1.147 -4.526 -10.808 1.00 84.69 79 ASP A N 1
ATOM 610 C CA . ASP A 1 79 ? -0.856 -5.910 -11.212 1.00 84.69 79 ASP A CA 1
ATOM 611 C C . ASP A 1 79 ? 0.425 -6.455 -10.567 1.00 84.69 79 ASP A C 1
ATOM 613 O O . ASP A 1 79 ? 0.602 -7.666 -10.459 1.00 84.69 79 ASP A O 1
ATOM 617 N N . MET A 1 80 ? 1.318 -5.568 -10.115 1.00 83.31 80 MET A N 1
ATOM 618 C CA . MET A 1 80 ? 2.534 -5.955 -9.397 1.00 83.31 80 MET A CA 1
ATOM 619 C C . MET A 1 80 ? 2.263 -6.336 -7.942 1.00 83.31 80 MET A C 1
ATOM 621 O O . MET A 1 80 ? 3.135 -6.919 -7.312 1.00 83.31 80 MET A O 1
ATOM 625 N N . ILE A 1 81 ? 1.088 -6.018 -7.389 1.00 85.75 81 ILE A N 1
ATOM 626 C CA . ILE A 1 81 ? 0.767 -6.318 -5.991 1.00 85.75 81 ILE A CA 1
ATOM 627 C C . ILE A 1 81 ? 0.178 -7.733 -5.908 1.00 85.75 81 ILE A C 1
ATOM 629 O O . ILE A 1 81 ? -0.942 -7.943 -6.386 1.00 85.75 81 ILE A O 1
ATOM 633 N N . PRO A 1 82 ? 0.853 -8.691 -5.243 1.00 87.06 82 PRO A N 1
ATOM 634 C CA . PRO A 1 82 ? 0.337 -10.039 -5.072 1.00 87.06 82 PRO A CA 1
ATOM 635 C C . PRO A 1 82 ? -1.042 -10.051 -4.391 1.00 87.06 82 PRO A C 1
ATOM 637 O O . PRO A 1 82 ? -1.289 -9.272 -3.460 1.00 87.06 82 PRO A O 1
ATOM 640 N N . PRO A 1 83 ? -1.941 -10.967 -4.788 1.00 87.25 83 PRO A N 1
ATOM 641 C CA . PRO A 1 83 ? -3.306 -11.017 -4.268 1.00 87.25 83 PRO A CA 1
ATOM 642 C C . PRO A 1 83 ? -3.369 -11.277 -2.757 1.00 87.25 83 PRO A C 1
ATOM 644 O O . PRO A 1 83 ? -4.315 -10.845 -2.097 1.00 87.25 83 PRO A O 1
ATOM 647 N N . ASP A 1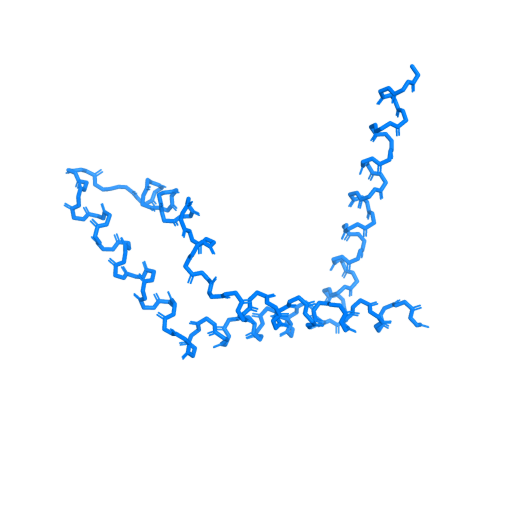 84 ? -2.363 -11.939 -2.181 1.00 86.81 84 ASP A N 1
ATOM 648 C CA . ASP A 1 84 ? -2.287 -12.158 -0.736 1.00 86.81 84 ASP A CA 1
ATOM 649 C C . ASP A 1 84 ? -2.013 -10.860 0.042 1.00 86.81 84 ASP A C 1
ATOM 651 O O . ASP A 1 84 ? -2.614 -10.663 1.098 1.00 86.81 84 ASP A O 1
ATOM 655 N N . ILE A 1 85 ? -1.216 -9.927 -0.504 1.00 86.12 85 ILE A N 1
ATOM 656 C CA . ILE A 1 85 ? -1.016 -8.595 0.101 1.00 86.12 85 ILE A CA 1
ATOM 657 C C . ILE A 1 85 ? -2.323 -7.802 0.050 1.00 86.12 85 ILE A C 1
ATOM 659 O O . ILE A 1 85 ? -2.731 -7.212 1.050 1.00 86.12 85 ILE A O 1
ATOM 663 N N . GLN A 1 86 ? -3.019 -7.826 -1.091 1.00 87.00 86 GLN A N 1
ATOM 664 C CA . GLN A 1 86 ? -4.315 -7.153 -1.223 1.00 87.00 86 GLN A CA 1
ATOM 665 C C . GLN A 1 86 ? -5.326 -7.689 -0.200 1.00 87.00 86 GLN A C 1
ATOM 667 O O . GLN A 1 86 ? -6.048 -6.912 0.425 1.00 87.00 86 GLN A O 1
ATOM 672 N N . ARG A 1 87 ? -5.350 -9.013 0.014 1.00 89.31 87 ARG A N 1
ATOM 673 C CA . ARG A 1 87 ? -6.213 -9.655 1.013 1.00 89.31 87 ARG A CA 1
ATOM 674 C C . ARG A 1 87 ? -5.842 -9.239 2.436 1.00 89.31 87 ARG A C 1
ATOM 676 O O . ARG A 1 87 ? -6.740 -8.883 3.192 1.00 89.31 87 ARG A O 1
ATOM 683 N N . ALA A 1 88 ? -4.556 -9.251 2.784 1.00 86.06 88 ALA A N 1
ATOM 684 C CA . ALA A 1 88 ? -4.081 -8.866 4.113 1.00 86.06 88 ALA A CA 1
ATOM 685 C C . ALA A 1 88 ? -4.431 -7.406 4.439 1.00 86.06 88 ALA A C 1
ATOM 687 O O . ALA A 1 88 ? -4.999 -7.113 5.487 1.00 86.06 88 ALA A O 1
ATOM 688 N N . VAL A 1 89 ? -4.186 -6.488 3.503 1.00 87.12 89 VAL A N 1
ATOM 689 C CA . VAL A 1 89 ? -4.507 -5.065 3.684 1.00 87.12 89 VAL A CA 1
ATOM 690 C C . VAL A 1 89 ? -6.016 -4.840 3.763 1.00 87.12 89 VAL A C 1
ATOM 692 O O . VAL A 1 89 ? -6.473 -4.041 4.576 1.00 87.12 89 VAL A O 1
ATOM 695 N N . LYS A 1 90 ? -6.813 -5.578 2.979 1.00 90.06 90 LYS A N 1
ATOM 696 C CA . LYS A 1 90 ? -8.278 -5.539 3.080 1.00 90.06 90 LYS A CA 1
ATOM 697 C C . LYS A 1 90 ? -8.766 -5.979 4.461 1.00 90.06 90 LYS A C 1
ATOM 699 O O . LYS A 1 90 ? -9.639 -5.318 5.009 1.00 90.06 90 LYS A O 1
ATOM 704 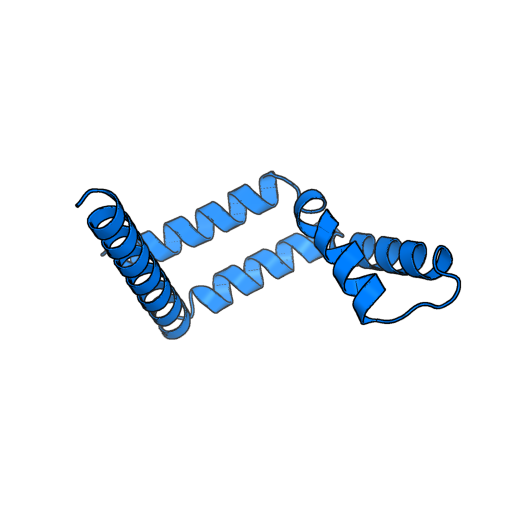N N . GLN A 1 91 ? -8.188 -7.038 5.027 1.00 89.81 91 GLN A N 1
ATOM 705 C CA . GLN A 1 91 ? -8.522 -7.508 6.375 1.00 89.81 91 GLN A CA 1
ATOM 706 C C . GLN A 1 91 ? -8.169 -6.473 7.449 1.00 89.81 91 GLN A C 1
ATOM 708 O O . GLN A 1 91 ? -8.977 -6.228 8.339 1.00 89.81 91 GLN A O 1
ATOM 713 N N . GLU A 1 92 ? -7.012 -5.814 7.344 1.00 87.06 92 GLU A N 1
ATOM 714 C CA . GLU A 1 92 ? -6.626 -4.739 8.271 1.00 87.06 92 GLU A CA 1
ATOM 715 C C . GLU A 1 92 ? -7.572 -3.535 8.187 1.00 87.06 92 GLU A C 1
ATOM 717 O O . GLU A 1 92 ? -7.948 -2.963 9.213 1.00 87.06 92 GLU A O 1
ATOM 722 N N . ILE A 1 93 ? -8.000 -3.174 6.971 1.00 88.56 93 ILE A N 1
ATOM 723 C CA . ILE A 1 93 ? -9.016 -2.140 6.764 1.00 88.56 93 ILE A CA 1
ATOM 724 C C . ILE A 1 93 ? -10.330 -2.579 7.411 1.00 88.56 93 ILE A C 1
ATOM 726 O O . ILE A 1 93 ? -10.852 -1.840 8.234 1.00 88.56 93 ILE A O 1
ATOM 730 N N . GLU A 1 94 ? -10.848 -3.769 7.099 1.00 90.25 94 GLU A N 1
ATOM 731 C CA . GLU A 1 94 ? -12.101 -4.291 7.669 1.00 90.25 94 GLU A CA 1
ATOM 732 C C . GLU A 1 94 ? -12.068 -4.296 9.204 1.00 90.25 94 GLU A C 1
ATOM 734 O O . GLU A 1 94 ? -12.963 -3.732 9.832 1.00 90.25 94 GLU A O 1
ATOM 739 N N . ALA A 1 95 ? -10.984 -4.790 9.805 1.00 88.25 95 ALA A N 1
ATOM 740 C CA . ALA A 1 95 ? -10.805 -4.788 11.253 1.00 88.25 95 ALA A CA 1
ATOM 741 C C . ALA A 1 95 ? -10.759 -3.366 11.840 1.00 88.25 95 ALA A C 1
ATOM 743 O O . ALA A 1 95 ? -11.283 -3.120 12.928 1.00 88.25 95 ALA A O 1
ATOM 744 N N . ALA A 1 96 ? -10.139 -2.408 11.145 1.00 86.44 96 ALA A N 1
ATOM 745 C CA . ALA A 1 96 ? -10.154 -1.010 11.565 1.00 86.44 96 ALA A CA 1
ATOM 746 C C . ALA A 1 96 ? -11.558 -0.402 11.472 1.00 86.44 96 ALA A C 1
ATOM 748 O O . ALA A 1 96 ? -11.955 0.340 12.367 1.00 86.44 96 ALA A O 1
ATOM 749 N N . LEU A 1 97 ? -12.325 -0.739 10.434 1.00 86.75 97 LEU A N 1
ATOM 750 C CA . LEU A 1 97 ? -13.703 -0.284 10.265 1.00 86.75 97 LEU A CA 1
ATOM 751 C C . LEU A 1 97 ? -14.627 -0.834 11.349 1.00 86.75 97 LEU A C 1
ATOM 753 O O . LEU A 1 97 ? -15.406 -0.071 11.918 1.00 86.75 97 LEU A O 1
ATOM 757 N N . GLU A 1 98 ? -14.509 -2.118 11.684 1.00 87.62 98 GLU A N 1
ATOM 758 C CA . GLU A 1 98 ? -15.272 -2.738 12.771 1.00 87.62 98 GLU A CA 1
ATOM 759 C C . GLU A 1 98 ? -15.033 -2.025 14.107 1.00 87.62 98 GLU A C 1
ATOM 761 O O . GLU A 1 98 ? -15.989 -1.734 14.824 1.00 87.62 98 GLU A O 1
ATOM 766 N N . ARG A 1 99 ? -13.784 -1.636 14.405 1.00 84.88 99 ARG A N 1
ATOM 767 C CA . ARG A 1 99 ? -13.455 -0.843 15.603 1.00 84.88 99 ARG A CA 1
ATOM 768 C C . ARG A 1 99 ? -14.109 0.541 15.622 1.00 84.88 99 ARG A C 1
ATOM 770 O O . ARG A 1 99 ? -14.328 1.077 16.701 1.00 84.88 99 ARG A O 1
ATOM 777 N N . GLN A 1 100 ? -14.402 1.137 14.463 1.00 75.88 100 GLN A N 1
ATOM 778 C CA . GLN A 1 100 ? -15.073 2.443 14.392 1.00 75.88 100 GLN A CA 1
ATOM 779 C C . GLN A 1 100 ? -16.603 2.346 14.494 1.00 75.88 100 GLN A C 1
ATOM 781 O O . GLN A 1 100 ? -17.260 3.358 14.756 1.00 75.88 100 GLN A O 1
ATOM 786 N N . LEU A 1 101 ? -17.175 1.169 14.238 1.00 74.00 101 LEU A N 1
ATOM 787 C CA . LEU A 1 101 ? -18.621 0.928 14.272 1.00 74.00 101 LEU A CA 1
ATOM 788 C C . LEU A 1 101 ? -19.128 0.443 15.641 1.00 74.00 101 LEU A C 1
ATOM 790 O O . LEU A 1 101 ? -20.341 0.430 15.850 1.00 74.00 101 LEU A O 1
ATOM 794 N N . GLN A 1 102 ? -18.220 0.059 16.541 1.00 58.97 102 GLN A N 1
ATOM 795 C CA . GLN A 1 102 ? -18.492 -0.180 17.964 1.00 58.97 102 GLN A CA 1
ATOM 796 C C . GLN A 1 102 ? -18.508 1.133 18.754 1.00 58.97 102 GLN A C 1
ATOM 798 O O . GLN A 1 102 ? -19.301 1.202 19.719 1.00 58.97 102 GLN A O 1
#

Secondary structure (DSSP, 8-state):
-HHHHHHHHHHHHHHHHHHHHHHHHHTTHHHHHHHHHHHHHHHTTHHHHHHHHHHHHHHH-SS--HHHHHHHHHHTTTTTS-HHHHHHHHHHHHHHHHHHH-